Protein AF-A0A081AQT8-F1 (afdb_monomer_lite)

pLDDT: mean 75.68, std 9.62, range [42.16, 89.12]

Foldseek 3Di:
DVVVVVVVVVVCPPPVNDDPPDDPDDDDDPLNVVVVVVCVVVVQKDWLPPDCPDPCNVPDPDDVQKTAIAGHDADWDQDVVVNDTAGPDPSCRVCVVPHDPVSHVPADPSHDIDGNVVVD

Structure (mmCIF, N/CA/C/O backbone):
data_AF-A0A081AQT8-F1
#
_entry.id   AF-A0A081AQT8-F1
#
loop_
_atom_site.group_PDB
_atom_site.id
_atom_site.type_symbol
_atom_site.label_atom_id
_atom_site.label_alt_id
_atom_site.label_comp_id
_atom_site.label_asym_id
_atom_site.label_entity_id
_atom_site.label_seq_id
_atom_site.pdbx_PDB_ins_code
_atom_site.Cartn_x
_atom_site.Cartn_y
_atom_site.Cartn_z
_atom_site.occupancy
_atom_site.B_iso_or_equiv
_atom_site.auth_seq_id
_atom_site.auth_comp_id
_atom_site.auth_asym_id
_atom_site.auth_atom_id
_atom_site.pdbx_PDB_model_num
ATOM 1 N N . MET A 1 1 ? -6.437 31.521 50.193 1.00 56.31 1 MET A N 1
ATOM 2 C CA . MET A 1 1 ? -6.799 31.821 48.786 1.00 56.31 1 MET A CA 1
ATOM 3 C C . MET A 1 1 ? -5.847 31.227 47.732 1.00 56.31 1 MET A C 1
ATOM 5 O O . MET A 1 1 ? -6.186 31.283 46.561 1.00 56.31 1 MET A O 1
ATOM 9 N N . GLY A 1 2 ? -4.700 30.619 48.085 1.00 70.31 2 GLY A N 1
ATOM 10 C CA . GLY A 1 2 ? -3.738 30.100 47.088 1.00 70.31 2 GLY A CA 1
ATOM 11 C C . GLY A 1 2 ? -4.075 28.742 46.447 1.00 70.31 2 GLY A C 1
ATOM 12 O O . GLY A 1 2 ? -3.669 28.490 45.321 1.00 70.31 2 GLY A O 1
ATOM 13 N N . LEU A 1 3 ? -4.856 27.891 47.123 1.00 79.94 3 LEU A N 1
ATOM 14 C CA . LEU A 1 3 ? -5.188 26.531 46.657 1.00 79.94 3 LEU A CA 1
ATOM 15 C C . LEU A 1 3 ? -6.028 26.493 45.372 1.00 79.94 3 LEU A C 1
ATOM 17 O O . LEU A 1 3 ? -5.925 25.559 44.586 1.00 79.94 3 LEU A O 1
ATOM 21 N N . LEU A 1 4 ? -6.868 27.503 45.152 1.00 77.88 4 LEU A N 1
ATOM 22 C CA . LEU A 1 4 ? -7.741 27.556 43.978 1.00 77.88 4 LEU A CA 1
ATOM 23 C C . LEU A 1 4 ? -6.950 27.981 42.731 1.00 77.88 4 LEU A C 1
ATOM 25 O O . LEU A 1 4 ? -7.126 27.418 41.654 1.00 77.88 4 LEU A O 1
ATOM 29 N N . LEU A 1 5 ? -5.998 28.903 42.903 1.00 78.81 5 LEU A N 1
ATOM 30 C CA . LEU A 1 5 ? -5.071 29.311 41.848 1.00 78.81 5 LEU A CA 1
ATOM 31 C C . LEU A 1 5 ? -4.129 28.174 41.436 1.00 78.81 5 LEU A C 1
ATOM 33 O O . LEU A 1 5 ? -3.883 28.009 40.246 1.00 78.81 5 LEU A O 1
ATOM 37 N N . THR A 1 6 ? -3.649 27.355 42.377 1.00 78.31 6 THR A N 1
ATOM 38 C CA . THR A 1 6 ? -2.791 26.204 42.045 1.00 78.31 6 THR A CA 1
ATOM 39 C C . THR A 1 6 ? -3.551 25.102 41.304 1.00 78.31 6 THR A C 1
ATOM 41 O O . THR A 1 6 ? -3.015 24.528 40.359 1.00 78.31 6 THR A O 1
ATOM 44 N N . GLN A 1 7 ? -4.810 24.845 41.669 1.00 78.75 7 GLN A N 1
ATOM 45 C CA . GLN A 1 7 ? -5.688 23.896 40.969 1.00 78.75 7 GLN A CA 1
ATOM 46 C C . GLN A 1 7 ? -6.016 24.362 39.540 1.00 78.75 7 GLN A C 1
ATOM 48 O O . GLN A 1 7 ? -5.983 23.564 38.605 1.00 78.75 7 GLN A O 1
ATOM 53 N N . LEU A 1 8 ? -6.262 25.663 39.343 1.00 76.50 8 LEU A N 1
ATOM 54 C CA . LEU A 1 8 ? -6.483 26.236 38.011 1.00 76.50 8 LEU A CA 1
ATOM 55 C C . LEU A 1 8 ? -5.224 26.162 37.134 1.00 76.50 8 LEU A C 1
ATOM 57 O O . LEU A 1 8 ? -5.313 25.765 35.976 1.00 76.50 8 LEU A O 1
ATOM 61 N N . LEU A 1 9 ? -4.041 26.451 37.684 1.00 76.62 9 LEU A N 1
ATOM 62 C CA . LEU A 1 9 ? -2.763 26.304 36.971 1.00 76.62 9 LEU A CA 1
ATOM 63 C C . LEU A 1 9 ? -2.465 24.844 36.583 1.00 76.62 9 LEU A C 1
ATOM 65 O O . LEU A 1 9 ? -1.968 24.575 35.486 1.00 76.62 9 LEU A O 1
ATOM 69 N N . ALA A 1 10 ? -2.814 23.891 37.451 1.00 76.19 10 ALA A N 1
ATOM 70 C CA . ALA A 1 10 ? -2.722 22.463 37.152 1.00 76.19 10 ALA A CA 1
ATOM 71 C C . ALA A 1 10 ? -3.706 22.033 36.043 1.00 76.19 10 ALA A C 1
ATOM 73 O O . ALA A 1 10 ? -3.369 21.195 35.209 1.00 76.19 10 ALA A O 1
ATOM 74 N N . CYS A 1 11 ? -4.898 22.636 35.982 1.00 70.81 11 CYS A N 1
ATOM 75 C CA . CYS A 1 11 ? -5.867 22.405 34.907 1.00 70.81 11 CYS A CA 1
ATOM 76 C C . CYS A 1 11 ? -5.361 22.944 33.556 1.00 70.81 11 CYS A C 1
ATOM 78 O O . CYS A 1 11 ? -5.399 22.235 32.552 1.00 70.81 11 CYS A O 1
ATOM 80 N N . CYS A 1 12 ? -4.788 24.152 33.539 1.00 68.12 12 CYS A N 1
ATOM 81 C CA . CYS A 1 12 ? -4.242 24.767 32.323 1.00 68.12 12 CYS A CA 1
ATOM 82 C C . CYS A 1 12 ? -2.998 24.048 31.769 1.00 68.12 12 CYS A C 1
ATOM 84 O O . CYS A 1 12 ? -2.666 24.208 30.598 1.00 68.12 12 CYS A O 1
ATOM 86 N N . SER A 1 13 ? -2.301 23.264 32.596 1.00 66.31 13 SER A N 1
ATOM 87 C CA . SER A 1 13 ? -1.157 22.429 32.193 1.00 66.31 13 SER A CA 1
ATOM 88 C C . SER A 1 13 ? -1.546 20.976 31.897 1.00 66.31 13 SER A C 1
ATOM 90 O O . SER A 1 13 ? -0.698 20.160 31.526 1.00 66.31 13 SER A O 1
ATOM 92 N N . HIS A 1 14 ? -2.831 20.637 32.030 1.00 69.56 14 HIS A N 1
ATOM 93 C CA . HIS A 1 14 ? -3.332 19.303 31.751 1.00 69.56 14 HIS A CA 1
ATOM 94 C C . HIS A 1 14 ? -3.238 19.017 30.246 1.00 69.56 14 HIS A C 1
ATOM 96 O O . HIS A 1 14 ? -3.639 19.834 29.418 1.00 69.56 14 HIS A O 1
ATOM 102 N N . ARG A 1 15 ? -2.734 17.833 29.870 1.00 59.41 15 ARG A N 1
ATOM 103 C CA . ARG A 1 15 ? -2.506 17.438 28.461 1.00 59.41 15 ARG A CA 1
ATOM 104 C C . ARG A 1 15 ? -3.743 17.557 27.563 1.00 59.41 15 ARG A C 1
ATOM 106 O O . ARG A 1 15 ? -3.581 17.710 26.361 1.00 59.41 15 ARG A O 1
ATOM 113 N N . SER A 1 16 ? -4.945 17.524 28.133 1.00 62.53 16 SER A N 1
ATOM 114 C CA . SER A 1 16 ? -6.217 17.738 27.430 1.00 62.53 16 SER A CA 1
ATOM 115 C C . SER A 1 16 ? -6.399 19.168 26.903 1.00 62.53 16 SER A C 1
ATOM 117 O O . SER A 1 16 ? -7.207 19.376 26.007 1.00 62.53 16 SER A O 1
ATOM 119 N N . M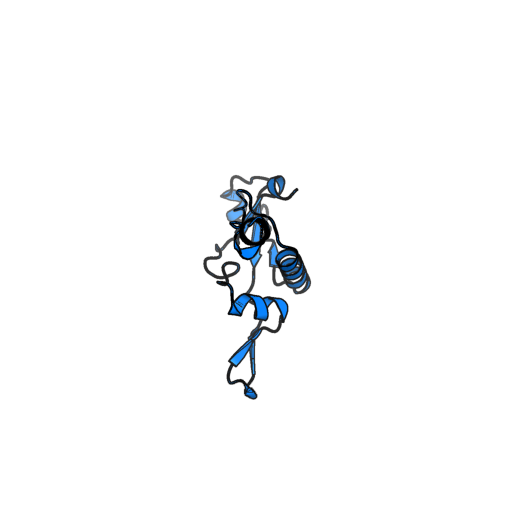ET A 1 17 ? -5.669 20.143 27.460 1.00 62.41 17 MET A N 1
ATOM 120 C CA . MET A 1 17 ? -5.630 21.541 27.009 1.00 62.41 17 MET A CA 1
ATOM 121 C C . MET A 1 17 ? -4.379 21.873 26.186 1.00 62.41 17 MET A C 1
ATOM 123 O O . MET A 1 17 ? -4.288 22.958 25.613 1.00 62.41 17 MET A O 1
ATOM 127 N N . ALA A 1 18 ? -3.413 20.953 26.102 1.00 67.00 18 ALA A N 1
ATOM 128 C CA . ALA A 1 18 ? -2.269 21.120 25.222 1.00 67.00 18 ALA A CA 1
ATOM 129 C C . ALA A 1 18 ? -2.736 20.948 23.772 1.00 67.00 18 ALA A C 1
ATOM 131 O O . ALA A 1 18 ? -3.239 19.889 23.392 1.00 67.00 18 ALA A O 1
ATOM 132 N N . LEU A 1 19 ? -2.566 21.991 22.957 1.00 67.06 19 LEU A N 1
ATOM 133 C CA . LEU A 1 19 ? -2.842 21.899 21.529 1.00 67.06 19 LEU A CA 1
ATOM 134 C C . LEU A 1 19 ? -1.960 20.796 20.923 1.00 67.06 19 LEU A C 1
ATOM 136 O O . LEU A 1 19 ? -0.752 20.770 21.193 1.00 67.06 19 LEU A O 1
ATOM 140 N N . PRO A 1 20 ? -2.522 19.879 20.116 1.00 69.19 20 PRO A N 1
ATOM 141 C CA . PRO A 1 20 ? -1.716 18.891 19.424 1.00 69.19 20 PRO A CA 1
ATOM 142 C C . PRO A 1 20 ? -0.703 19.624 18.545 1.00 69.19 20 PRO A C 1
ATOM 144 O O . PRO A 1 20 ? -1.058 20.479 17.733 1.00 69.19 20 PRO A O 1
ATOM 147 N N . VAL A 1 21 ? 0.578 19.307 18.726 1.00 73.69 21 VAL A N 1
ATOM 148 C CA . VAL A 1 21 ? 1.633 19.871 17.887 1.00 73.69 21 VAL A CA 1
ATOM 149 C C . VAL A 1 21 ? 1.475 19.270 16.498 1.00 73.69 21 VAL A C 1
ATOM 151 O O . VAL A 1 21 ? 1.690 18.073 16.295 1.00 73.69 21 VAL A O 1
ATOM 154 N N . PHE A 1 22 ? 1.086 20.104 15.539 1.00 75.94 22 PHE A N 1
ATOM 155 C CA . PHE A 1 22 ? 1.052 19.708 14.142 1.00 75.94 22 PHE A CA 1
ATOM 156 C C . PHE A 1 22 ? 2.480 19.451 13.667 1.00 75.94 22 PHE A C 1
ATOM 158 O O . PHE A 1 22 ? 3.343 20.329 13.713 1.00 75.94 22 PHE A O 1
ATOM 165 N N . SER A 1 23 ? 2.742 18.226 13.217 1.00 77.94 23 SER A N 1
ATOM 166 C CA . SER A 1 23 ? 4.022 17.901 12.602 1.00 77.94 23 SER A CA 1
ATOM 167 C C . SER A 1 23 ? 4.034 18.447 11.181 1.00 77.94 23 SER A C 1
ATOM 169 O O . SER A 1 23 ? 3.265 17.998 10.335 1.00 77.94 23 SER A O 1
ATOM 171 N N . LEU A 1 24 ? 4.933 19.391 10.906 1.00 80.94 24 LEU A N 1
ATOM 172 C CA . LEU A 1 24 ? 5.141 19.928 9.555 1.00 80.94 24 LEU A CA 1
ATOM 173 C C . LEU A 1 24 ? 5.760 18.898 8.603 1.00 80.94 24 LEU A C 1
ATOM 175 O O . LEU A 1 24 ? 5.698 19.057 7.387 1.00 80.94 24 LEU A O 1
ATOM 179 N N . ARG A 1 25 ? 6.380 17.846 9.151 1.00 80.50 25 ARG A N 1
ATOM 180 C CA . ARG A 1 25 ? 6.923 16.730 8.377 1.00 80.50 25 ARG A CA 1
ATOM 181 C C . ARG A 1 25 ? 6.087 15.473 8.606 1.00 80.50 25 ARG A C 1
ATOM 183 O O . ARG A 1 25 ? 5.741 15.187 9.757 1.00 80.50 25 ARG A O 1
ATOM 190 N N . PRO A 1 26 ? 5.791 14.696 7.554 1.00 75.50 26 PRO A N 1
ATOM 191 C CA . PRO A 1 26 ? 5.143 13.407 7.719 1.00 75.50 26 PRO A CA 1
ATOM 192 C C . PRO A 1 26 ? 6.063 12.489 8.529 1.00 75.50 26 PRO A C 1
ATOM 194 O O . PRO A 1 26 ? 7.234 12.318 8.201 1.00 75.50 26 PRO A O 1
ATOM 197 N N . LYS A 1 27 ? 5.534 11.910 9.607 1.00 82.00 27 LYS A N 1
ATOM 198 C CA . LYS A 1 27 ? 6.224 10.896 10.407 1.00 82.00 27 LYS A CA 1
ATOM 199 C C . LYS A 1 27 ? 5.462 9.589 10.274 1.00 82.00 27 LYS A C 1
ATOM 201 O O . LYS A 1 27 ? 4.259 9.554 10.523 1.00 82.00 27 LYS A O 1
ATOM 206 N N . SER A 1 28 ? 6.153 8.518 9.895 1.00 79.06 28 SER A N 1
ATOM 207 C CA . SER A 1 28 ? 5.534 7.195 9.852 1.00 79.06 28 SER A CA 1
ATOM 208 C C . SER A 1 28 ? 5.214 6.732 11.276 1.00 79.06 28 SER A C 1
ATOM 210 O O . SER A 1 28 ? 6.075 6.725 12.157 1.00 79.06 28 SER A O 1
ATOM 212 N N . SER A 1 29 ? 3.951 6.380 11.528 1.00 83.69 29 SER A N 1
ATOM 213 C CA . SER A 1 29 ? 3.569 5.751 12.792 1.00 83.69 29 SER A CA 1
ATOM 214 C C . SER A 1 29 ? 4.059 4.302 12.816 1.00 83.69 29 SER A C 1
ATOM 216 O O . SER A 1 29 ? 4.154 3.648 11.774 1.00 83.69 29 SER A O 1
ATOM 218 N N . SER A 1 30 ? 4.322 3.765 14.010 1.00 84.44 30 SER A N 1
ATOM 219 C CA . SER A 1 30 ? 4.669 2.346 14.178 1.00 84.44 30 SER A CA 1
ATOM 220 C C . SER A 1 30 ? 3.596 1.431 13.585 1.00 84.44 30 SER A C 1
ATOM 222 O O . SER A 1 30 ? 3.904 0.445 12.924 1.00 84.44 30 SER A O 1
ATOM 224 N N . THR A 1 31 ? 2.327 1.806 13.741 1.00 82.12 31 THR A N 1
ATOM 225 C CA . THR A 1 31 ? 1.184 1.056 13.221 1.00 82.12 31 THR A CA 1
ATOM 226 C C . THR A 1 31 ? 1.163 1.013 11.688 1.00 82.12 31 THR A C 1
ATOM 228 O O . THR A 1 31 ? 0.896 -0.043 11.111 1.00 82.12 31 THR A O 1
ATOM 231 N N . LEU A 1 32 ? 1.526 2.114 11.017 1.00 80.94 32 LEU A N 1
ATOM 232 C CA . LEU A 1 32 ? 1.668 2.167 9.561 1.00 80.94 32 LEU A CA 1
ATOM 233 C C . LEU A 1 32 ? 2.842 1.297 9.098 1.00 80.94 32 LEU A C 1
ATOM 235 O O . LEU A 1 32 ? 2.688 0.527 8.155 1.00 80.94 32 LEU A O 1
ATOM 239 N N . GLN A 1 33 ? 3.981 1.333 9.794 1.00 86.31 33 GLN A N 1
ATOM 240 C CA . GLN A 1 33 ? 5.129 0.471 9.481 1.00 86.31 33 GLN A CA 1
ATOM 241 C C . GLN A 1 33 ? 4.784 -1.024 9.617 1.00 86.31 33 GLN A C 1
ATOM 243 O O . GLN A 1 33 ? 5.077 -1.821 8.720 1.00 86.31 33 GLN A O 1
ATOM 248 N N . THR A 1 34 ? 4.109 -1.425 10.700 1.00 86.31 34 THR A N 1
ATOM 249 C CA . THR A 1 34 ? 3.646 -2.811 10.896 1.00 86.31 34 THR A CA 1
ATOM 250 C C . THR A 1 34 ? 2.667 -3.240 9.804 1.00 86.31 34 THR A C 1
ATOM 252 O O . THR A 1 34 ? 2.730 -4.365 9.306 1.00 86.31 34 THR A O 1
ATOM 255 N N . ARG A 1 35 ? 1.781 -2.341 9.373 1.00 84.75 35 ARG A N 1
ATOM 256 C CA . ARG A 1 35 ? 0.858 -2.617 8.272 1.00 84.75 35 ARG A CA 1
ATOM 257 C C . ARG A 1 35 ? 1.594 -2.801 6.946 1.00 84.75 35 ARG A C 1
ATOM 259 O O . ARG A 1 35 ? 1.398 -3.822 6.292 1.00 84.75 35 ARG A O 1
ATOM 266 N N . THR A 1 36 ? 2.452 -1.860 6.560 1.00 85.19 36 THR A N 1
ATOM 267 C CA . THR A 1 36 ? 3.214 -1.916 5.300 1.00 85.19 36 THR A CA 1
ATOM 268 C C . THR A 1 36 ? 4.088 -3.168 5.236 1.00 85.19 36 THR A C 1
ATOM 270 O O . THR A 1 36 ? 4.127 -3.846 4.212 1.00 85.19 36 THR A O 1
ATOM 273 N N . THR A 1 37 ? 4.729 -3.545 6.346 1.00 88.31 37 THR A N 1
ATOM 274 C CA . THR A 1 37 ? 5.510 -4.791 6.421 1.00 88.31 37 THR A CA 1
ATOM 275 C C . THR A 1 37 ? 4.639 -6.038 6.265 1.00 88.31 37 THR A C 1
ATOM 277 O O . THR A 1 37 ? 5.045 -6.973 5.577 1.00 88.31 37 THR A O 1
ATOM 280 N N . ASN A 1 38 ? 3.430 -6.065 6.835 1.00 87.38 38 ASN A N 1
ATOM 281 C CA . ASN A 1 38 ? 2.498 -7.180 6.653 1.00 87.38 38 ASN A CA 1
ATOM 282 C C . ASN A 1 38 ? 1.995 -7.285 5.205 1.00 87.38 38 ASN A C 1
ATOM 284 O O . ASN A 1 38 ? 2.013 -8.373 4.632 1.00 87.38 38 ASN A O 1
ATOM 288 N N . LEU A 1 39 ? 1.622 -6.154 4.595 1.00 87.19 39 LEU A N 1
ATOM 289 C CA . LEU A 1 39 ? 1.201 -6.099 3.193 1.00 87.19 39 LEU A CA 1
ATOM 290 C C . LEU A 1 39 ? 2.317 -6.574 2.257 1.00 87.19 39 LEU A C 1
ATOM 292 O O . LEU A 1 39 ? 2.067 -7.402 1.384 1.00 87.19 39 LEU A O 1
ATOM 296 N N . ARG A 1 40 ? 3.560 -6.132 2.492 1.00 88.62 40 ARG A N 1
ATOM 297 C CA . ARG A 1 40 ? 4.738 -6.609 1.754 1.00 88.62 40 ARG A CA 1
ATOM 298 C C . ARG A 1 40 ? 4.922 -8.119 1.897 1.00 88.62 40 ARG A C 1
ATOM 300 O O . ARG A 1 40 ? 5.096 -8.803 0.897 1.00 88.62 40 ARG A O 1
ATOM 307 N N . ARG A 1 41 ? 4.853 -8.653 3.123 1.00 89.06 41 ARG A N 1
ATOM 308 C CA . ARG A 1 41 ? 4.992 -10.101 3.383 1.00 89.06 41 ARG A CA 1
ATOM 309 C C . ARG A 1 41 ? 3.944 -10.939 2.653 1.00 89.06 41 ARG A C 1
ATOM 311 O O . ARG A 1 41 ? 4.238 -12.065 2.279 1.00 89.06 41 ARG A O 1
ATOM 318 N N . ARG A 1 42 ? 2.740 -10.399 2.452 1.00 87.56 42 ARG A N 1
ATOM 319 C CA . ARG A 1 42 ? 1.650 -11.058 1.718 1.00 87.56 42 ARG A CA 1
ATOM 320 C C . ARG A 1 42 ? 1.666 -10.785 0.207 1.00 87.56 42 ARG A C 1
ATOM 322 O O . ARG A 1 42 ? 0.731 -11.185 -0.474 1.00 87.56 42 ARG A O 1
ATOM 329 N N . GLY A 1 43 ? 2.681 -10.091 -0.315 1.00 88.38 43 GLY A N 1
ATOM 330 C CA . GLY A 1 43 ? 2.772 -9.757 -1.741 1.00 88.38 43 GLY A CA 1
ATOM 331 C C . GLY A 1 43 ? 1.708 -8.764 -2.221 1.00 88.38 43 GLY A C 1
ATOM 332 O O . GLY A 1 43 ? 1.432 -8.684 -3.412 1.00 88.38 43 GLY A O 1
ATOM 333 N N . LEU A 1 44 ? 1.097 -8.008 -1.304 1.00 88.69 44 LEU A N 1
ATOM 334 C CA . LEU A 1 44 ? 0.076 -7.000 -1.617 1.00 88.69 44 LEU A CA 1
ATOM 335 C C . LEU A 1 44 ? 0.677 -5.618 -1.910 1.00 88.69 44 LEU A C 1
ATOM 337 O O . LEU A 1 44 ? -0.054 -4.678 -2.211 1.00 88.69 44 LEU A O 1
ATOM 341 N N . LEU A 1 45 ? 2.000 -5.490 -1.809 1.00 89.12 45 LEU A N 1
ATOM 342 C CA . LEU A 1 45 ? 2.767 -4.357 -2.310 1.00 89.12 45 LEU A CA 1
ATOM 343 C C . LEU A 1 45 ? 3.684 -4.881 -3.406 1.00 89.12 45 LEU A C 1
ATOM 345 O O . LEU A 1 45 ? 4.490 -5.778 -3.158 1.00 89.12 45 LEU A O 1
ATOM 349 N N . LEU A 1 46 ? 3.516 -4.336 -4.602 1.00 87.12 46 LEU A N 1
ATOM 350 C CA . LEU A 1 46 ? 4.272 -4.693 -5.785 1.00 87.12 46 LEU A CA 1
ATOM 351 C C . LEU A 1 46 ? 5.152 -3.513 -6.171 1.00 87.12 46 LEU A C 1
ATOM 353 O O . LEU A 1 46 ? 4.659 -2.399 -6.353 1.00 87.12 46 LEU A O 1
ATOM 357 N N . ASP A 1 47 ? 6.441 -3.774 -6.329 1.00 83.94 47 ASP A N 1
ATOM 358 C CA . ASP A 1 47 ? 7.357 -2.792 -6.887 1.00 83.94 47 ASP A CA 1
ATOM 359 C C . ASP A 1 47 ? 7.126 -2.753 -8.398 1.00 83.94 47 ASP A C 1
ATOM 361 O O . ASP A 1 47 ? 7.250 -3.767 -9.092 1.00 83.94 47 AS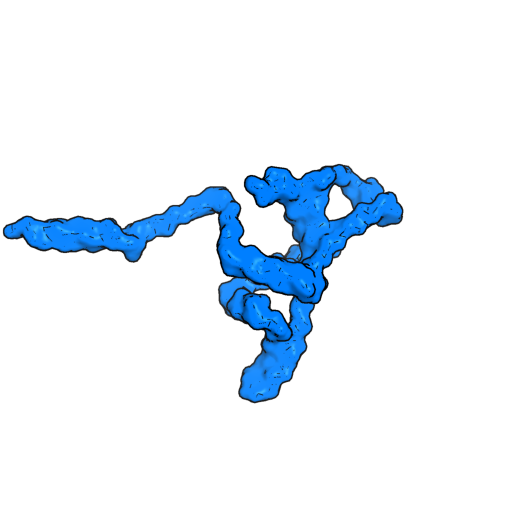P A O 1
ATOM 365 N N . ASN A 1 48 ? 6.758 -1.588 -8.923 1.00 75.50 48 ASN A N 1
ATOM 366 C CA . ASN A 1 48 ? 6.668 -1.394 -10.359 1.00 75.50 48 ASN A CA 1
ATOM 367 C C . ASN A 1 48 ? 8.077 -1.137 -10.902 1.00 75.50 48 ASN A C 1
ATOM 369 O O . ASN A 1 48 ? 8.526 0.003 -11.042 1.00 75.50 48 ASN A O 1
ATOM 373 N N . VAL A 1 49 ? 8.796 -2.231 -11.157 1.00 65.75 49 VAL A N 1
ATOM 374 C CA . VAL A 1 49 ? 10.130 -2.192 -11.752 1.00 65.75 49 VAL A CA 1
ATOM 375 C C . VAL A 1 49 ? 9.986 -1.923 -13.245 1.00 65.75 49 VAL A C 1
ATOM 377 O O . VAL A 1 49 ? 9.735 -2.816 -14.058 1.00 65.75 49 VAL A O 1
ATOM 380 N N . VAL A 1 50 ? 10.157 -0.657 -13.602 1.00 64.94 50 VAL A N 1
ATOM 381 C CA . VAL A 1 50 ? 10.212 -0.191 -14.984 1.00 64.94 50 VAL A CA 1
ATOM 382 C C . VAL A 1 50 ? 11.447 -0.816 -15.650 1.00 64.94 50 VAL A C 1
ATOM 384 O O . VAL A 1 50 ? 12.582 -0.392 -15.451 1.00 64.94 50 VAL A O 1
ATOM 387 N N . THR A 1 51 ? 11.239 -1.898 -16.403 1.00 62.59 51 THR A N 1
ATOM 388 C CA . THR A 1 51 ? 12.324 -2.614 -17.096 1.00 62.59 51 THR A CA 1
ATOM 389 C C . THR A 1 51 ? 12.807 -1.785 -18.285 1.00 62.59 51 THR A C 1
ATOM 391 O O . THR A 1 51 ? 11.988 -1.137 -18.935 1.00 62.59 51 THR A O 1
ATOM 394 N N . ARG A 1 52 ? 14.106 -1.843 -18.626 1.00 62.78 52 ARG A N 1
ATOM 395 C CA . ARG A 1 52 ? 14.716 -1.076 -19.739 1.00 62.78 52 ARG A CA 1
ATOM 396 C C . ARG A 1 52 ? 14.019 -1.235 -21.101 1.00 62.78 52 ARG A C 1
ATOM 398 O O . ARG A 1 52 ? 14.165 -0.380 -21.962 1.00 62.78 52 ARG A O 1
ATOM 405 N N . SER A 1 53 ? 13.276 -2.321 -21.303 1.00 64.56 53 SER A N 1
ATOM 406 C CA . SER A 1 53 ? 12.503 -2.607 -22.519 1.00 64.56 53 SER A CA 1
ATOM 407 C C . SER A 1 53 ? 11.054 -2.103 -22.485 1.00 64.56 53 SER A C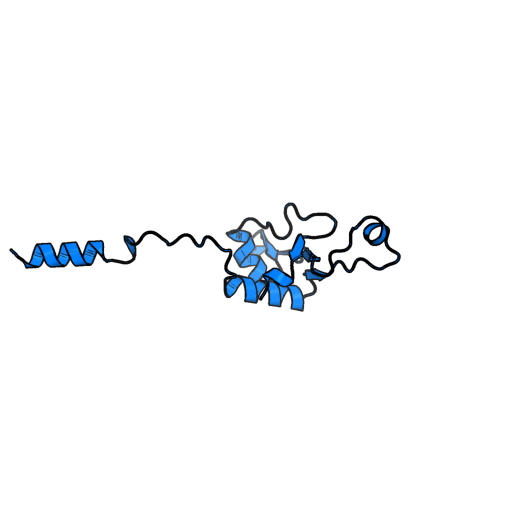 1
ATOM 409 O O . SER A 1 53 ? 10.325 -2.273 -23.459 1.00 64.56 53 SER A O 1
ATOM 411 N N . SER A 1 54 ? 10.600 -1.522 -21.374 1.00 69.31 54 SER A N 1
ATOM 412 C CA . SER A 1 54 ? 9.228 -1.035 -21.229 1.00 69.31 54 SER A CA 1
ATOM 413 C C . SER A 1 54 ? 9.065 0.364 -21.822 1.00 69.31 54 SER A C 1
ATOM 415 O O . SER A 1 54 ? 9.951 1.207 -21.712 1.00 69.31 54 SER A O 1
ATOM 417 N N . ILE A 1 55 ? 7.896 0.647 -22.398 1.00 68.12 55 ILE A N 1
ATOM 418 C CA . ILE A 1 55 ? 7.562 1.987 -22.913 1.00 68.12 55 ILE A CA 1
ATOM 419 C C . ILE A 1 55 ? 7.639 3.033 -21.787 1.00 68.12 55 ILE A C 1
ATOM 421 O O . ILE A 1 55 ? 8.110 4.144 -22.006 1.00 68.12 55 ILE A O 1
ATOM 425 N N . SER A 1 56 ? 7.272 2.652 -20.559 1.00 65.31 56 SER A N 1
ATOM 426 C CA . SER A 1 56 ? 7.451 3.477 -19.359 1.00 65.31 56 SER A CA 1
ATOM 427 C C . SER A 1 56 ? 8.905 3.881 -19.117 1.00 65.31 56 SER A C 1
ATOM 429 O O . SER A 1 56 ? 9.139 5.005 -18.708 1.00 65.31 56 SER A O 1
ATOM 431 N N . PHE A 1 57 ? 9.883 3.016 -19.406 1.00 64.81 57 PHE A N 1
ATOM 432 C CA . PHE A 1 57 ? 11.304 3.351 -19.252 1.00 64.81 57 PHE A CA 1
ATOM 433 C C . PHE A 1 57 ? 11.757 4.402 -20.260 1.00 64.81 57 PHE A C 1
ATOM 435 O O . PHE A 1 57 ? 12.514 5.297 -19.917 1.00 64.81 57 PHE A O 1
ATOM 442 N N . VAL A 1 58 ? 11.286 4.291 -21.504 1.00 67.12 58 VAL A N 1
ATOM 443 C CA . VAL A 1 58 ? 11.653 5.211 -22.590 1.00 67.12 58 VAL A CA 1
ATOM 444 C C . VAL A 1 58 ? 11.028 6.594 -22.384 1.00 67.12 58 VAL A C 1
ATOM 446 O O . VAL A 1 58 ? 11.613 7.598 -22.778 1.00 67.12 58 VAL A O 1
ATOM 449 N N . LEU A 1 59 ? 9.840 6.643 -21.776 1.00 67.81 59 LEU A N 1
ATOM 450 C CA . LEU A 1 59 ? 9.107 7.882 -21.508 1.00 67.81 59 LEU A CA 1
ATOM 451 C C . LEU A 1 59 ? 9.467 8.537 -20.168 1.00 67.81 59 LEU A C 1
ATOM 453 O O . LEU A 1 59 ? 9.173 9.715 -19.978 1.00 67.81 59 LEU A O 1
ATOM 457 N N . SER A 1 60 ? 10.055 7.795 -19.229 1.00 62.34 60 SER A N 1
ATOM 458 C CA . SER A 1 60 ? 10.469 8.335 -17.936 1.00 62.34 60 SER A CA 1
ATOM 459 C C . SER A 1 60 ? 11.896 8.872 -18.006 1.00 62.34 60 SER A C 1
ATOM 461 O O . SER A 1 60 ? 12.834 8.128 -18.277 1.00 62.34 60 SER A O 1
ATOM 463 N N . ASP A 1 61 ? 12.064 10.152 -17.671 1.00 60.19 61 ASP A N 1
ATOM 464 C CA . ASP A 1 61 ? 13.336 10.687 -17.179 1.00 60.19 61 ASP A CA 1
ATOM 465 C C . ASP A 1 61 ? 13.618 9.988 -15.840 1.00 60.19 61 ASP A 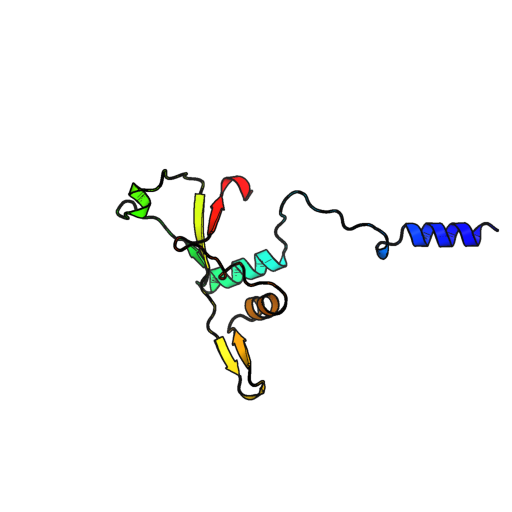C 1
ATOM 467 O O . ASP A 1 61 ? 13.013 10.302 -14.813 1.00 60.19 61 ASP A O 1
ATOM 471 N N . ALA A 1 62 ? 14.353 8.877 -15.895 1.00 63.25 62 ALA A N 1
ATOM 472 C CA . ALA A 1 62 ? 14.425 7.916 -14.803 1.00 63.25 62 ALA A CA 1
ATOM 473 C C . ALA A 1 62 ? 15.267 8.475 -13.646 1.00 63.25 62 ALA A C 1
ATOM 475 O O . ALA A 1 62 ? 16.480 8.275 -13.604 1.00 63.25 62 ALA A O 1
ATOM 476 N N . ASP A 1 63 ? 14.613 9.155 -12.702 1.00 72.44 63 ASP A N 1
ATOM 477 C CA . ASP A 1 63 ? 15.205 9.510 -11.412 1.00 72.44 63 ASP A CA 1
ATOM 478 C C . ASP A 1 63 ? 15.552 8.214 -10.648 1.00 72.44 63 ASP A C 1
ATOM 480 O O . ASP A 1 63 ? 14.640 7.450 -10.302 1.00 72.44 63 ASP A O 1
ATOM 484 N N . PRO A 1 64 ? 16.845 7.922 -10.394 1.00 71.81 64 PRO A N 1
ATOM 485 C CA . PRO A 1 64 ? 17.258 6.701 -9.705 1.00 71.81 64 PRO A CA 1
ATOM 486 C C . PRO A 1 64 ? 16.743 6.625 -8.261 1.00 71.81 64 PRO A C 1
ATOM 488 O O . PRO A 1 64 ? 16.665 5.528 -7.705 1.00 71.81 64 PRO A O 1
ATOM 491 N N . ASP A 1 65 ? 16.356 7.757 -7.669 1.00 78.81 65 ASP A N 1
ATOM 492 C CA . ASP A 1 65 ? 15.833 7.823 -6.308 1.00 78.81 65 ASP A CA 1
ATOM 493 C C . ASP A 1 65 ? 14.309 7.636 -6.243 1.00 78.81 65 ASP A C 1
ATOM 495 O O . ASP A 1 65 ? 13.745 7.636 -5.146 1.00 78.81 65 ASP A O 1
ATOM 499 N N . LEU A 1 66 ? 13.615 7.476 -7.376 1.00 78.69 66 LEU A N 1
ATOM 500 C CA . LEU A 1 66 ? 12.157 7.370 -7.425 1.00 78.69 66 LEU A CA 1
ATOM 501 C C . LEU A 1 66 ? 11.691 5.949 -7.768 1.00 78.69 66 LEU A C 1
ATOM 503 O O . LEU A 1 66 ? 11.839 5.468 -8.890 1.00 78.69 66 LEU A O 1
ATOM 507 N N . VAL A 1 67 ? 11.029 5.290 -6.816 1.00 83.00 67 VAL A N 1
ATOM 508 C CA . VAL A 1 67 ? 10.425 3.963 -7.006 1.00 83.00 67 VAL A CA 1
ATOM 509 C C . VAL A 1 67 ? 8.912 4.082 -7.030 1.00 83.00 67 VAL A C 1
ATOM 511 O O . VAL A 1 67 ? 8.324 4.763 -6.198 1.00 83.00 67 VAL A O 1
ATOM 514 N N . HIS A 1 68 ? 8.255 3.385 -7.950 1.00 85.12 68 HIS A N 1
ATOM 515 C CA . HIS A 1 68 ? 6.800 3.322 -7.974 1.00 85.12 68 HIS A CA 1
ATOM 516 C C . HIS A 1 68 ? 6.313 2.058 -7.260 1.00 85.12 68 HIS A C 1
ATOM 518 O O . HIS A 1 68 ? 6.654 0.946 -7.658 1.00 85.12 68 HIS A O 1
ATOM 524 N N . VAL A 1 69 ? 5.510 2.221 -6.207 1.00 88.19 69 VAL A N 1
ATOM 525 C CA . VAL A 1 69 ? 4.979 1.113 -5.400 1.00 88.19 69 VAL A CA 1
ATOM 526 C C . VAL A 1 69 ? 3.477 1.003 -5.598 1.00 88.19 69 VAL A C 1
ATOM 528 O O . VAL A 1 69 ? 2.713 1.923 -5.301 1.00 88.19 69 VAL A O 1
ATOM 531 N N . ARG A 1 70 ? 3.029 -0.154 -6.070 1.00 88.62 70 ARG A N 1
ATOM 532 C CA . ARG A 1 70 ? 1.623 -0.448 -6.312 1.00 88.62 70 ARG A CA 1
ATOM 533 C C . ARG A 1 70 ? 1.059 -1.299 -5.178 1.00 88.62 70 ARG A C 1
ATOM 535 O O . ARG A 1 70 ? 1.484 -2.429 -4.964 1.00 88.62 70 ARG A O 1
ATOM 542 N N . ALA A 1 71 ? 0.072 -0.777 -4.464 1.00 87.81 71 ALA A N 1
ATOM 543 C CA . ALA A 1 71 ? -0.720 -1.546 -3.510 1.00 87.81 71 ALA A CA 1
ATOM 544 C C . ALA A 1 71 ? -1.882 -2.267 -4.203 1.00 87.81 71 ALA A C 1
ATOM 546 O O . ALA A 1 71 ? -2.619 -1.672 -4.987 1.00 87.81 71 ALA A O 1
ATOM 547 N N . VAL A 1 72 ? -2.061 -3.540 -3.872 1.00 87.44 72 VAL A N 1
ATOM 548 C CA . VAL A 1 72 ? -3.150 -4.388 -4.355 1.00 87.44 72 VAL A CA 1
ATOM 549 C C . VAL A 1 72 ? -4.163 -4.575 -3.232 1.00 87.44 72 VAL A C 1
ATOM 551 O O . VAL A 1 72 ? -3.795 -4.783 -2.073 1.00 87.44 72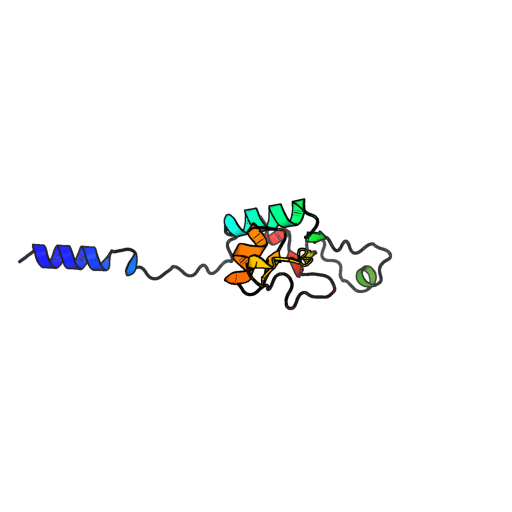 VAL A O 1
ATOM 554 N N . ALA A 1 73 ? -5.450 -4.506 -3.571 1.00 82.12 73 ALA A N 1
ATOM 555 C CA . ALA A 1 73 ? -6.511 -4.751 -2.608 1.00 82.12 73 ALA A CA 1
ATOM 556 C C . ALA A 1 73 ? -6.418 -6.188 -2.058 1.00 82.12 73 ALA A C 1
ATOM 558 O O . ALA A 1 73 ? -6.364 -7.134 -2.849 1.00 82.12 73 ALA A O 1
ATOM 559 N N . PRO A 1 74 ? -6.416 -6.382 -0.726 1.00 81.00 74 PRO A N 1
ATOM 560 C CA . PRO A 1 74 ? -6.493 -7.717 -0.156 1.00 81.00 74 PRO A CA 1
ATOM 561 C C . PRO A 1 74 ? -7.805 -8.394 -0.547 1.00 81.00 74 PRO A C 1
ATOM 563 O O . PRO A 1 74 ? -8.840 -7.733 -0.671 1.00 81.00 74 PRO A O 1
ATOM 566 N N . ASN A 1 75 ? -7.774 -9.722 -0.674 1.00 83.44 75 ASN A N 1
ATOM 567 C CA . ASN A 1 75 ? -8.984 -10.492 -0.929 1.00 83.44 75 ASN A CA 1
ATOM 568 C C . ASN A 1 75 ? -10.008 -10.282 0.201 1.00 83.44 75 ASN A C 1
ATOM 570 O O . ASN A 1 75 ? -9.652 -10.226 1.385 1.00 83.44 75 ASN A O 1
ATOM 574 N N . ARG A 1 76 ? -11.284 -10.175 -0.176 1.00 80.12 76 ARG A N 1
ATOM 575 C CA . ARG A 1 76 ? -12.401 -10.027 0.754 1.00 80.12 76 ARG A CA 1
ATOM 576 C C . ARG A 1 76 ? -13.239 -11.290 0.735 1.00 80.12 76 ARG A C 1
ATOM 578 O O . ARG A 1 76 ? -13.772 -11.671 -0.301 1.00 80.12 76 ARG A O 1
ATOM 585 N N . GLN A 1 77 ? -13.379 -11.907 1.897 1.00 81.19 77 GLN A N 1
ATOM 586 C CA . GLN A 1 77 ? -14.247 -13.056 2.091 1.00 81.19 77 GLN A CA 1
ATOM 587 C C . GLN A 1 77 ? -15.572 -12.576 2.679 1.00 81.19 77 GLN A C 1
ATOM 589 O O . GLN A 1 77 ? -15.603 -11.775 3.618 1.00 81.19 77 GLN A O 1
ATOM 594 N N . PHE A 1 78 ? -16.681 -13.028 2.098 1.00 82.25 78 PHE A N 1
ATOM 595 C CA . PHE A 1 78 ? -18.002 -12.739 2.638 1.00 82.25 78 PHE A CA 1
ATOM 596 C C . PHE A 1 78 ? -18.217 -13.553 3.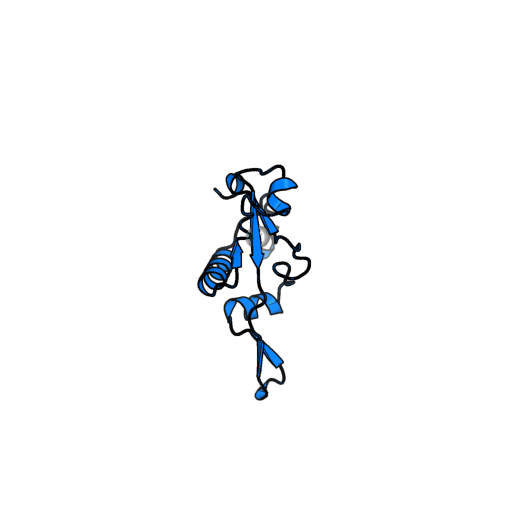913 1.00 82.25 78 PHE A C 1
ATOM 598 O O . PHE A 1 78 ? -18.103 -14.776 3.891 1.00 82.25 78 PHE A O 1
ATOM 605 N N . VAL A 1 79 ? -18.514 -12.871 5.019 1.00 83.50 79 VAL A N 1
ATOM 606 C CA . VAL A 1 79 ? -18.828 -13.513 6.295 1.00 83.50 79 VAL A CA 1
ATOM 607 C C . VAL A 1 79 ? -20.346 -13.463 6.481 1.00 83.50 79 VAL A C 1
ATOM 609 O O . VAL A 1 79 ? -20.871 -12.390 6.813 1.00 83.50 79 VAL A O 1
ATOM 612 N N . PRO A 1 80 ? -21.059 -14.588 6.267 1.00 82.31 80 PRO A N 1
ATOM 613 C CA . PRO A 1 80 ? -22.520 -14.611 6.262 1.00 82.31 80 PRO A CA 1
ATOM 614 C C . PRO A 1 80 ? -23.118 -14.221 7.616 1.00 82.31 80 PRO A C 1
ATOM 616 O O . PRO A 1 80 ? -24.101 -13.489 7.648 1.00 82.31 80 PRO A O 1
ATOM 619 N N . GLU A 1 81 ? -22.482 -14.602 8.728 1.00 84.19 81 GLU A N 1
ATOM 620 C CA . GLU A 1 81 ? -22.975 -14.286 10.079 1.00 84.19 81 GLU A CA 1
ATOM 621 C C . GLU A 1 81 ? -23.019 -12.786 10.389 1.00 84.19 81 GLU A C 1
ATOM 623 O O . GLU A 1 81 ? -23.851 -12.330 11.164 1.00 84.19 81 GLU A O 1
ATOM 628 N N . SER A 1 82 ? -22.145 -12.002 9.757 1.00 77.06 82 SER A N 1
ATOM 629 C CA . SER A 1 82 ? -22.120 -10.542 9.900 1.00 77.06 82 SER A CA 1
ATOM 630 C C . SER A 1 82 ? -22.721 -9.801 8.703 1.00 77.06 82 SER A C 1
ATOM 632 O O . SER A 1 82 ? -22.624 -8.576 8.651 1.00 77.06 82 SER A O 1
ATOM 634 N N . ASN A 1 83 ? -23.263 -10.527 7.713 1.00 79.75 83 ASN A N 1
ATOM 635 C CA . ASN A 1 83 ? -23.711 -10.004 6.414 1.00 79.75 83 ASN A CA 1
ATOM 636 C C . ASN A 1 83 ? -22.742 -8.958 5.819 1.00 79.75 83 ASN A C 1
ATOM 638 O O . ASN A 1 83 ? -23.143 -7.915 5.308 1.00 79.75 83 ASN A O 1
ATOM 642 N N . THR A 1 84 ? -21.438 -9.198 5.976 1.00 75.81 84 THR A N 1
ATOM 643 C CA . THR A 1 84 ? -20.387 -8.216 5.690 1.00 75.81 84 THR A CA 1
ATOM 644 C C . THR A 1 84 ? -19.180 -8.920 5.090 1.00 75.81 84 THR A C 1
ATOM 646 O O . THR A 1 84 ? -18.779 -9.996 5.532 1.00 75.81 84 THR A O 1
ATOM 649 N N . SER A 1 85 ? -18.560 -8.299 4.086 1.00 78.50 85 SER A N 1
ATOM 650 C CA . SER A 1 85 ? -17.278 -8.755 3.548 1.00 78.50 85 SER A CA 1
ATOM 651 C C . SER A 1 85 ? -16.125 -8.314 4.453 1.00 78.50 85 SER A C 1
ATOM 653 O O . SER A 1 85 ? -15.966 -7.113 4.686 1.00 78.50 85 SER A O 1
ATOM 655 N N . ARG A 1 86 ? -15.293 -9.251 4.920 1.00 77.19 86 ARG A N 1
ATOM 656 C CA . ARG A 1 86 ? -14.071 -8.952 5.683 1.00 77.19 86 ARG A CA 1
ATOM 657 C C . ARG A 1 86 ? -12.832 -9.235 4.852 1.00 77.19 86 ARG A C 1
ATOM 659 O O . ARG A 1 86 ? -12.788 -10.169 4.059 1.00 77.19 86 ARG A O 1
ATOM 666 N N . GLU A 1 87 ? -11.820 -8.403 5.039 1.00 77.75 87 GLU A N 1
ATOM 667 C CA . GLU A 1 87 ? -10.511 -8.634 4.439 1.00 77.75 87 GLU A CA 1
ATOM 668 C C . GLU A 1 87 ? -9.791 -9.775 5.141 1.00 77.75 87 GLU A C 1
ATOM 670 O O . GLU A 1 87 ? -9.835 -9.892 6.365 1.00 77.75 87 GLU A O 1
ATOM 675 N N . ASP A 1 88 ? -9.053 -10.552 4.357 1.00 76.06 88 ASP A N 1
ATOM 676 C CA . ASP A 1 88 ? -8.200 -11.637 4.848 1.00 76.06 88 ASP A CA 1
ATOM 677 C C . ASP A 1 88 ? -6.992 -11.134 5.679 1.00 76.06 88 ASP A C 1
ATOM 679 O O . ASP A 1 88 ? -6.319 -11.879 6.397 1.00 76.06 88 ASP A O 1
ATOM 683 N N . VAL A 1 89 ? -6.702 -9.830 5.617 1.00 75.62 89 VAL A N 1
ATOM 684 C CA . VAL A 1 89 ? -5.616 -9.193 6.366 1.00 75.62 89 VAL A CA 1
ATOM 685 C C . VAL A 1 89 ? -6.196 -8.370 7.513 1.00 75.62 89 VAL A C 1
ATOM 687 O O . VAL A 1 89 ? -6.690 -7.265 7.307 1.00 75.62 89 VAL A O 1
ATOM 690 N N . ALA A 1 90 ? -6.080 -8.881 8.743 1.00 69.81 90 ALA A N 1
ATOM 691 C CA . ALA A 1 90 ? -6.650 -8.251 9.940 1.00 69.81 90 ALA A CA 1
ATOM 692 C C . ALA A 1 90 ? -6.193 -6.793 10.155 1.00 69.81 90 ALA A C 1
ATOM 694 O O . ALA A 1 90 ? -6.991 -5.945 10.553 1.00 69.81 90 ALA A O 1
ATOM 695 N N . ILE A 1 91 ? -4.927 -6.488 9.849 1.00 67.44 91 ILE A N 1
ATOM 696 C CA . ILE A 1 91 ? -4.379 -5.129 9.971 1.00 67.44 91 ILE A CA 1
ATOM 697 C C . ILE A 1 91 ? -5.004 -4.210 8.913 1.00 67.44 91 ILE A C 1
ATOM 699 O O . ILE A 1 91 ? -5.373 -3.080 9.210 1.00 67.44 91 ILE A O 1
ATOM 703 N N . THR A 1 92 ? -5.186 -4.684 7.684 1.00 63.91 92 THR A N 1
ATOM 704 C CA . THR A 1 92 ? -5.814 -3.892 6.619 1.00 63.91 92 THR A CA 1
ATOM 705 C C . THR A 1 92 ? -7.293 -3.642 6.919 1.00 63.91 92 THR A C 1
ATOM 707 O O . THR A 1 92 ? -7.755 -2.508 6.781 1.00 63.91 92 THR A O 1
ATOM 710 N N . ALA A 1 93 ? -7.978 -4.644 7.484 1.00 65.56 93 ALA A N 1
ATOM 711 C CA . ALA A 1 93 ? -9.376 -4.556 7.888 1.00 65.56 93 ALA A CA 1
ATOM 712 C C . ALA A 1 93 ? -9.614 -3.473 8.952 1.00 65.56 93 ALA A C 1
ATOM 714 O O . ALA A 1 93 ? -10.550 -2.691 8.822 1.00 65.56 93 ALA A O 1
ATOM 715 N N . GLN A 1 94 ? -8.767 -3.393 9.987 1.00 65.12 94 GLN A N 1
ATOM 716 C CA . GLN A 1 94 ? -8.915 -2.393 11.059 1.00 65.12 94 GLN A CA 1
ATOM 717 C C . GLN A 1 94 ? -8.737 -0.961 10.555 1.00 65.12 94 GLN A C 1
ATOM 719 O O . GLN A 1 94 ? -9.459 -0.049 10.952 1.00 65.12 94 GLN A O 1
ATOM 724 N N . PHE A 1 95 ? -7.782 -0.760 9.655 1.00 63.69 95 PHE A N 1
ATOM 725 C CA . PHE A 1 95 ? -7.498 0.557 9.109 1.00 63.69 95 PHE A CA 1
ATOM 726 C C . PHE A 1 95 ? -8.498 0.967 8.020 1.00 63.69 95 PHE A C 1
ATOM 728 O O . PHE A 1 95 ? -8.844 2.136 7.938 1.00 63.69 95 PHE A O 1
ATOM 735 N N . GLY A 1 96 ? -9.015 0.030 7.222 1.00 62.22 96 GLY A N 1
ATOM 736 C CA . GLY A 1 96 ? -9.986 0.331 6.166 1.00 62.22 96 GLY A CA 1
ATOM 737 C C . GLY A 1 96 ? -11.394 0.689 6.657 1.00 62.22 96 GLY A C 1
ATOM 738 O O . GLY A 1 96 ? -12.216 1.066 5.827 1.00 62.22 96 GLY A O 1
ATOM 739 N N . VAL A 1 97 ? -11.683 0.529 7.957 1.00 62.38 97 VAL A N 1
ATOM 740 C CA . VAL A 1 97 ? -12.955 0.930 8.594 1.00 62.38 97 VAL A CA 1
ATOM 741 C C . VAL A 1 97 ? -12.919 2.390 9.058 1.00 62.38 97 VAL A C 1
ATOM 743 O O . VAL A 1 97 ? -13.936 3.071 8.989 1.00 62.38 97 VAL A O 1
ATOM 746 N N . HIS A 1 98 ? -11.758 2.880 9.508 1.00 57.31 98 HIS A N 1
ATOM 747 C CA . HIS A 1 98 ? -11.615 4.224 10.086 1.00 57.31 98 HIS A CA 1
ATOM 748 C C . HIS A 1 98 ? -10.826 5.211 9.218 1.00 57.31 98 HIS A C 1
ATOM 750 O O . HIS A 1 98 ? -10.900 6.414 9.459 1.00 57.31 98 HIS A O 1
ATOM 756 N N . TYR A 1 99 ? -10.088 4.733 8.216 1.00 60.16 99 TYR A N 1
ATOM 757 C CA . TYR A 1 99 ? -9.311 5.566 7.305 1.00 60.16 99 TYR A CA 1
ATOM 758 C C . TYR A 1 99 ? -9.809 5.389 5.871 1.00 60.16 99 TYR A C 1
ATOM 760 O O . TYR A 1 99 ? -10.142 4.278 5.448 1.00 60.16 99 TYR A O 1
ATOM 768 N N . SER A 1 100 ? -9.830 6.485 5.109 1.00 60.53 100 SER A N 1
ATOM 769 C CA . SER A 1 100 ? -9.945 6.414 3.654 1.00 60.53 100 SER A CA 1
ATOM 770 C C . SER A 1 100 ? -8.792 5.571 3.106 1.00 60.53 100 SER A C 1
ATOM 772 O O . SER A 1 100 ? -7.642 5.701 3.534 1.00 60.53 100 SER A O 1
ATOM 774 N N . ARG A 1 101 ? -9.097 4.664 2.173 1.00 72.12 101 ARG A N 1
ATOM 775 C CA . ARG A 1 101 ? -8.153 3.662 1.645 1.00 72.12 101 ARG A CA 1
ATOM 776 C C . ARG A 1 101 ? -7.298 4.257 0.539 1.00 72.12 101 ARG A C 1
ATOM 778 O O . ARG A 1 101 ? -7.237 3.717 -0.566 1.00 72.12 101 ARG A O 1
ATOM 785 N N . MET A 1 102 ? -6.641 5.372 0.835 1.00 74.94 102 MET A N 1
ATOM 786 C CA . MET A 1 102 ? -5.842 6.114 -0.140 1.00 74.94 102 MET A CA 1
ATOM 787 C C . MET A 1 102 ? -4.657 5.298 -0.673 1.00 74.94 102 MET A C 1
ATOM 789 O O . MET A 1 102 ? -4.059 5.675 -1.666 1.00 74.94 102 MET A O 1
ATOM 793 N N . GLU A 1 103 ? -4.313 4.151 -0.074 1.00 74.62 103 GLU A N 1
ATOM 794 C CA . GLU A 1 103 ? -3.358 3.227 -0.690 1.00 74.62 103 GLU A CA 1
ATOM 795 C C . GLU A 1 103 ? -3.835 2.646 -2.039 1.00 74.62 103 GLU A C 1
ATOM 797 O O . GLU A 1 103 ? -3.003 2.365 -2.904 1.00 74.62 103 GLU A O 1
ATOM 802 N N . ILE A 1 104 ? -5.148 2.465 -2.224 1.00 79.06 104 ILE A N 1
ATOM 803 C CA . ILE A 1 104 ? -5.770 1.851 -3.412 1.00 79.06 104 ILE A CA 1
ATOM 804 C C . ILE A 1 104 ? -6.630 2.876 -4.153 1.00 79.06 104 ILE A C 1
ATOM 806 O O . ILE A 1 104 ? -6.611 2.946 -5.380 1.00 79.06 104 ILE A O 1
ATOM 810 N N . GLU A 1 105 ? -7.398 3.667 -3.412 1.00 82.12 105 GLU A N 1
ATOM 811 C CA . GLU A 1 105 ? -8.264 4.698 -3.963 1.00 82.12 105 GLU A CA 1
ATOM 812 C C . GLU A 1 105 ? -7.423 5.839 -4.543 1.00 82.12 105 GLU A C 1
ATOM 814 O O . GLU A 1 105 ? -6.585 6.417 -3.856 1.00 82.12 105 GLU A O 1
ATOM 819 N N . GLY A 1 106 ? -7.621 6.137 -5.828 1.00 84.19 106 GLY A N 1
ATOM 820 C CA . GLY A 1 106 ? -6.833 7.147 -6.539 1.00 84.19 106 GLY A CA 1
ATOM 821 C C . GLY A 1 106 ? -5.400 6.720 -6.868 1.00 84.19 106 GLY A C 1
ATOM 822 O O . GLY A 1 106 ? -4.617 7.553 -7.318 1.00 84.19 106 GLY A O 1
ATOM 823 N N . GLN A 1 107 ? -5.049 5.443 -6.675 1.00 85.56 107 GLN A N 1
ATOM 824 C CA . GLN A 1 107 ? -3.729 4.939 -7.032 1.00 85.56 107 GLN A CA 1
ATOM 825 C C . GLN A 1 107 ? -3.460 5.118 -8.540 1.00 85.56 107 GLN A C 1
ATOM 827 O O . GLN A 1 107 ? -4.262 4.656 -9.359 1.00 85.56 107 GLN A O 1
ATOM 832 N N . PRO A 1 108 ? -2.322 5.727 -8.928 1.00 84.56 108 PRO A N 1
ATOM 833 C CA . PRO A 1 108 ? -1.914 5.815 -10.326 1.00 84.56 108 PRO A CA 1
ATOM 834 C C . PRO A 1 108 ? -1.720 4.429 -10.948 1.00 84.56 108 PRO A C 1
ATOM 836 O O . PRO A 1 108 ? -1.380 3.467 -10.261 1.00 84.56 108 PRO A O 1
ATOM 839 N N . SER A 1 109 ? -1.849 4.321 -12.271 1.00 81.75 109 SER A N 1
ATOM 840 C CA . SER A 1 109 ? -1.638 3.050 -12.984 1.00 81.75 109 SER A CA 1
ATOM 841 C C . SER A 1 109 ? -0.245 2.455 -12.748 1.00 81.75 109 SER A C 1
ATOM 843 O O . SER A 1 109 ? -0.103 1.236 -12.659 1.00 81.75 109 SER A O 1
ATOM 845 N N . SER A 1 110 ? 0.768 3.309 -12.590 1.00 80.12 110 SER A N 1
ATOM 846 C CA . SER A 1 110 ? 2.143 2.928 -12.267 1.00 80.12 110 SER A CA 1
ATOM 847 C C . SER A 1 110 ? 2.380 2.653 -10.776 1.00 80.12 110 SER A C 1
ATOM 849 O O . SER A 1 110 ? 3.437 2.128 -10.439 1.00 80.12 110 SER A O 1
ATOM 851 N N . GLY A 1 111 ? 1.427 2.952 -9.890 1.00 87.12 111 GLY A N 1
ATOM 852 C CA . GLY A 1 111 ? 1.607 2.940 -8.438 1.00 87.12 111 GLY A CA 1
ATOM 853 C C . GLY A 1 111 ? 2.009 4.304 -7.867 1.00 87.12 111 GLY A C 1
ATOM 854 O O . GLY A 1 111 ? 2.148 5.294 -8.583 1.00 87.12 111 GLY A O 1
ATOM 855 N N . TRP A 1 112 ? 2.173 4.363 -6.549 1.00 86.62 112 TRP A N 1
ATOM 856 C CA . TRP A 1 112 ? 2.561 5.575 -5.835 1.00 86.62 112 TRP A CA 1
ATOM 857 C C . TRP A 1 112 ? 4.059 5.851 -5.995 1.00 86.62 112 TRP A C 1
ATOM 859 O O . TRP A 1 112 ? 4.856 4.952 -5.720 1.00 86.62 112 TRP A O 1
ATOM 869 N N . PRO A 1 113 ? 4.466 7.069 -6.391 1.00 86.00 113 PRO A N 1
ATOM 870 C CA . PRO A 1 113 ? 5.872 7.443 -6.423 1.00 86.00 113 PRO A CA 1
ATOM 871 C C . PRO A 1 113 ? 6.414 7.591 -4.995 1.00 86.00 113 PRO A C 1
ATOM 873 O O . PRO A 1 113 ? 5.875 8.335 -4.174 1.00 86.00 113 PRO A O 1
ATOM 876 N N . VAL A 1 114 ? 7.497 6.882 -4.698 1.00 84.31 114 VAL A N 1
ATOM 877 C CA . VAL A 1 114 ? 8.202 6.875 -3.418 1.00 84.31 114 VAL A CA 1
ATOM 878 C C . VAL A 1 114 ? 9.633 7.312 -3.670 1.00 84.31 114 VAL A C 1
ATOM 880 O O . VAL A 1 114 ? 10.385 6.646 -4.376 1.00 84.31 114 VAL A O 1
ATOM 883 N N . ASN A 1 115 ? 10.009 8.441 -3.081 1.00 84.75 115 ASN A N 1
ATOM 884 C CA . ASN A 1 115 ? 11.374 8.940 -3.142 1.00 84.75 115 ASN A CA 1
ATOM 885 C C . ASN A 1 115 ? 12.214 8.287 -2.026 1.00 84.75 115 ASN A C 1
ATOM 887 O O . ASN A 1 115 ? 11.881 8.401 -0.843 1.00 84.75 115 ASN A O 1
ATOM 891 N N . LEU A 1 116 ? 13.288 7.600 -2.411 1.00 79.31 116 LEU A N 1
ATOM 892 C CA . LEU A 1 116 ? 14.187 6.870 -1.520 1.00 79.31 116 LEU A CA 1
ATOM 893 C C . LEU A 1 116 ? 15.110 7.805 -0.726 1.00 79.31 116 LEU A C 1
ATOM 895 O O . LEU A 1 116 ? 15.393 7.525 0.438 1.00 79.31 116 LEU A O 1
ATOM 899 N N . SER A 1 117 ? 15.521 8.941 -1.298 1.00 75.00 117 SER A N 1
ATOM 900 C CA . SER A 1 117 ? 16.403 9.913 -0.635 1.00 75.00 117 SER A CA 1
ATOM 901 C C . SER A 1 117 ? 15.730 10.687 0.508 1.00 75.00 117 SER A C 1
ATOM 903 O O . SER A 1 117 ? 16.412 11.217 1.383 1.00 75.00 117 SER A O 1
ATOM 905 N N . ARG A 1 118 ? 14.394 10.701 0.572 1.00 63.88 118 ARG A N 1
ATOM 906 C CA . ARG A 1 118 ? 13.604 11.259 1.689 1.00 63.88 118 ARG A CA 1
ATOM 907 C C . ARG A 1 118 ? 13.203 10.232 2.755 1.00 63.88 118 ARG A C 1
ATOM 909 O O . ARG A 1 118 ? 12.544 10.607 3.723 1.00 63.88 118 ARG A O 1
ATOM 916 N N . GLY A 1 119 ? 13.542 8.957 2.560 1.00 54.84 119 GLY A N 1
ATOM 917 C CA . GLY A 1 119 ? 13.127 7.848 3.425 1.00 54.84 119 GLY A CA 1
ATOM 918 C C . GLY A 1 119 ? 14.063 7.528 4.597 1.00 54.84 119 GLY A C 1
ATOM 919 O O . GLY A 1 119 ? 13.717 6.644 5.383 1.00 54.84 119 GLY A O 1
ATOM 920 N N . ALA A 1 120 ? 15.213 8.206 4.701 1.00 42.16 120 ALA A N 1
ATOM 921 C CA . ALA A 1 120 ? 16.212 8.026 5.762 1.00 42.16 120 ALA A CA 1
ATOM 922 C C . ALA A 1 120 ? 16.037 9.024 6.919 1.00 42.16 120 ALA A C 1
ATOM 924 O O . ALA A 1 120 ? 15.807 10.226 6.647 1.00 42.16 120 ALA A O 1
#

Sequence (120 aa):
MGLLLTQLLACCSHRSMALPVFSLRPKSSSTLQTRTTNLRRRGLLLDNVVTRSSISFVLSDADPDLVHVRAVAPNRQFVPESNTSREDVAITAQFGVHYSRMEIEGQPSSGWPVNLSRGA

Radius of gyration: 22.25 Å; chains: 1; bounding box: 41×46×72 Å

Secondary structure (DSSP, 8-state):
-HHHHHHHHHHHTSTTTSPP---SS----HHHHHHHHHHHHTT-EEEE---TTSHHHHHS---TTEEEEEE-PPPEEEEGGGTEEEES-HHHHHHHHHS--TTTTT--TT-EEEESTT--

Organism: NCBI:txid1317066